Protein AF-A0A9E1HI69-F1 (afdb_monomer)

pLDDT: mean 84.68, std 16.12, range [37.72, 98.31]

Foldseek 3Di:
DWLVVLLVLLVVLAPLEPHSVVQVQLQVQLVVQLVVCVVVVHDSGLSSSLSSQLQSLNSNYPDDLSLVSSLVVCVVVVDDSVSSVSVLAVQPPPLDLCRGDPDRDDCPDPCNVVSNVSSNPPDDDGD

Radius of gyration: 14.22 Å; Cα contacts (8 Å, |Δi|>4): 176; chains: 1; bounding box: 40×30×34 Å

Nearest PDB structures (foldseek):
  2o08-assembly1_B  TM=5.930E-01  e=8.866E-01  Halalkalibacterium halodurans

Sequence (127 aa):
MNSQIALDLLNNSKGLAEDDNWIIHSICVGNTATVIAKALHLDEDKAKTLGYIHDIGKRFGFGASHGLAGYEYILSLGYNEEYANVCLTHSYLNNDINCIAGGIPNPGSPKYEWKKEFIKKSQVYNI

Solvent-accessible surface area (backbone atoms only — not comparable to full-atom values): 6904 Å² total; per-residue (Å²): 134,48,39,66,60,34,49,51,56,48,63,75,37,62,79,46,27,95,64,58,63,64,52,55,50,20,50,53,43,8,56,51,36,23,56,53,23,52,78,70,75,33,48,36,52,58,36,22,21,47,30,35,43,30,62,53,16,44,43,72,31,91,89,60,60,32,29,58,46,17,23,57,47,38,42,72,74,71,46,60,62,80,68,18,47,39,14,61,44,74,46,31,52,93,47,31,80,84,41,46,76,88,62,76,75,63,79,85,42,96,59,35,69,59,51,53,54,49,40,65,66,57,65,84,72,89,92

Structure (mmCIF, N/CA/C/O backbone):
data_AF-A0A9E1HI69-F1
#
_entry.id   AF-A0A9E1HI69-F1
#
loop_
_atom_site.group_PDB
_atom_site.id
_atom_site.type_symbol
_atom_site.label_atom_id
_atom_site.label_alt_id
_atom_site.label_comp_id
_atom_site.label_asym_id
_atom_site.label_entity_id
_atom_site.label_seq_id
_atom_site.pdbx_PDB_ins_code
_atom_site.Cartn_x
_atom_site.Cartn_y
_atom_site.Cartn_z
_atom_site.occupancy
_atom_site.B_iso_or_equiv
_atom_site.auth_seq_id
_atom_site.auth_comp_id
_atom_site.auth_asym_id
_atom_site.auth_atom_id
_atom_site.pdbx_PDB_model_num
ATOM 1 N N . MET A 1 1 ? -3.555 10.658 5.413 1.00 92.00 1 MET A N 1
ATOM 2 C CA . MET A 1 1 ? -4.168 10.375 4.095 1.00 92.00 1 MET A CA 1
ATOM 3 C C . MET A 1 1 ? -5.513 9.720 4.361 1.00 92.00 1 MET A C 1
ATOM 5 O O . MET A 1 1 ? -5.587 9.019 5.357 1.00 92.00 1 MET A O 1
ATOM 9 N N . ASN A 1 2 ? -6.539 9.961 3.542 1.00 96.56 2 ASN A N 1
ATOM 10 C CA . ASN A 1 2 ? -7.839 9.286 3.670 1.00 96.56 2 ASN A CA 1
ATOM 11 C C . ASN A 1 2 ? -8.065 8.299 2.514 1.00 96.56 2 ASN A C 1
ATOM 13 O O . ASN A 1 2 ? -7.287 8.278 1.549 1.00 96.56 2 ASN A O 1
ATOM 17 N N . SER A 1 3 ? -9.138 7.509 2.591 1.00 97.50 3 SER A N 1
ATOM 18 C CA . SER A 1 3 ? -9.359 6.422 1.630 1.00 97.50 3 SER A CA 1
ATOM 19 C C . SER A 1 3 ? -9.671 6.906 0.214 1.00 97.50 3 SER A C 1
ATOM 21 O O . SER A 1 3 ? -9.346 6.210 -0.748 1.00 97.50 3 SER A O 1
ATOM 23 N N . GLN A 1 4 ? -10.226 8.113 0.062 1.00 98.31 4 GLN A N 1
ATOM 24 C CA . GLN A 1 4 ? -10.462 8.713 -1.252 1.00 98.31 4 GLN A CA 1
ATOM 25 C C . GLN A 1 4 ? -9.143 9.069 -1.945 1.00 98.31 4 GLN A C 1
ATOM 27 O O . GLN A 1 4 ? -8.929 8.677 -3.086 1.00 98.31 4 GLN A O 1
ATOM 32 N N . ILE A 1 5 ? -8.222 9.728 -1.235 1.00 98.12 5 ILE A N 1
ATOM 33 C CA . ILE A 1 5 ? -6.888 10.049 -1.763 1.00 98.12 5 ILE A CA 1
ATOM 34 C C . ILE A 1 5 ? -6.139 8.766 -2.144 1.00 98.12 5 ILE A C 1
ATOM 36 O O . ILE A 1 5 ? -5.533 8.693 -3.211 1.00 98.12 5 ILE A O 1
ATOM 40 N N . ALA A 1 6 ? -6.194 7.733 -1.298 1.00 98.00 6 ALA A N 1
ATOM 41 C CA . ALA A 1 6 ? -5.559 6.451 -1.596 1.00 98.00 6 ALA A CA 1
ATOM 42 C C . ALA A 1 6 ? -6.162 5.764 -2.835 1.00 98.00 6 ALA A C 1
ATOM 44 O O . ALA A 1 6 ? -5.426 5.190 -3.639 1.00 98.00 6 ALA A O 1
ATOM 45 N N . LEU A 1 7 ? -7.481 5.857 -3.026 1.00 98.31 7 LEU A N 1
ATOM 46 C CA . LEU A 1 7 ? -8.142 5.356 -4.231 1.00 98.31 7 LEU A CA 1
ATOM 47 C C . LEU A 1 7 ? -7.711 6.134 -5.481 1.00 98.31 7 LEU A C 1
ATOM 49 O O . LEU A 1 7 ? -7.492 5.533 -6.534 1.00 98.31 7 LEU A O 1
ATOM 53 N N . ASP A 1 8 ? -7.548 7.450 -5.371 1.00 98.31 8 ASP A N 1
ATOM 54 C CA . ASP A 1 8 ? -7.067 8.284 -6.473 1.00 98.31 8 ASP A CA 1
ATOM 55 C C . ASP A 1 8 ? -5.621 7.917 -6.846 1.00 98.31 8 ASP A C 1
ATOM 57 O O . ASP A 1 8 ? -5.310 7.786 -8.030 1.00 98.31 8 ASP A O 1
ATOM 61 N N . LEU A 1 9 ? -4.749 7.647 -5.864 1.00 97.69 9 LEU A N 1
ATOM 62 C CA . LEU A 1 9 ? -3.386 7.148 -6.108 1.00 97.69 9 LEU A CA 1
ATOM 63 C C . LEU A 1 9 ? -3.379 5.815 -6.871 1.00 97.69 9 LEU A C 1
ATOM 65 O O . LEU A 1 9 ? -2.591 5.642 -7.806 1.00 97.69 9 LEU A O 1
ATOM 69 N N . LEU A 1 10 ? -4.265 4.885 -6.502 1.00 97.00 10 LEU A N 1
ATOM 70 C CA . LEU A 1 10 ? -4.431 3.616 -7.210 1.00 97.00 10 LEU A CA 1
ATOM 71 C C . LEU A 1 10 ? -4.897 3.833 -8.652 1.00 97.00 10 LEU A C 1
ATOM 73 O O . LEU A 1 10 ? -4.293 3.309 -9.585 1.00 97.00 10 LEU A O 1
ATOM 77 N N . ASN A 1 11 ? -5.936 4.645 -8.854 1.00 96.69 11 ASN A N 1
ATOM 78 C CA . ASN A 1 11 ? -6.470 4.925 -10.186 1.00 96.69 11 ASN A CA 1
ATOM 79 C C . ASN A 1 11 ? -5.452 5.624 -11.094 1.00 96.69 11 ASN A C 1
ATOM 81 O O . ASN A 1 11 ? -5.357 5.280 -12.271 1.00 96.69 11 ASN A O 1
ATOM 85 N N . ASN A 1 12 ? -4.654 6.538 -10.541 1.00 96.94 12 ASN A N 1
ATOM 86 C CA . ASN A 1 12 ? -3.574 7.225 -11.251 1.00 96.94 12 ASN A CA 1
ATOM 87 C C . ASN A 1 12 ? -2.375 6.313 -11.564 1.00 96.94 12 ASN A C 1
ATOM 89 O O . ASN A 1 12 ? -1.442 6.747 -12.237 1.00 96.94 12 ASN A O 1
ATOM 93 N N . SER A 1 13 ? -2.376 5.069 -11.075 1.00 95.75 13 SER A N 1
ATOM 94 C CA . SER A 1 13 ? -1.316 4.089 -11.325 1.00 95.75 13 SER A CA 1
ATOM 95 C C . SER A 1 13 ? -1.644 3.081 -12.433 1.00 95.75 13 SER A C 1
ATOM 97 O O . SER A 1 13 ? -0.796 2.244 -12.744 1.00 95.75 13 SER A O 1
ATOM 99 N N . LYS A 1 14 ? -2.835 3.164 -13.042 1.00 95.56 14 LYS A N 1
ATOM 100 C CA . LYS A 1 14 ? -3.241 2.297 -14.161 1.00 95.56 14 LYS A CA 1
ATOM 101 C C . LYS A 1 14 ? -2.275 2.411 -15.337 1.00 95.56 14 LYS A C 1
ATOM 103 O O . LYS A 1 14 ? -1.926 3.519 -15.747 1.00 95.56 14 LYS A O 1
ATOM 108 N N . GLY A 1 15 ? -1.852 1.271 -15.873 1.00 93.94 15 GLY A N 1
ATOM 109 C CA . GLY A 1 15 ? -0.917 1.188 -16.997 1.00 93.94 15 GLY A CA 1
ATOM 110 C C . GLY A 1 15 ? 0.535 1.556 -16.668 1.00 93.94 15 GLY A C 1
ATOM 111 O O . GLY A 1 15 ? 1.348 1.650 -17.583 1.00 93.94 15 GLY A O 1
ATOM 112 N N . LEU A 1 16 ? 0.882 1.773 -15.391 1.00 93.12 16 LEU A N 1
ATOM 113 C CA . LEU A 1 16 ? 2.275 1.999 -14.970 1.00 93.12 16 LEU A CA 1
ATOM 114 C C . LEU A 1 16 ? 3.032 0.693 -14.663 1.00 93.12 16 LEU A C 1
ATOM 116 O O . LEU A 1 16 ? 4.252 0.709 -14.516 1.00 93.12 16 LEU A O 1
ATOM 120 N N . ALA A 1 17 ? 2.317 -0.428 -14.564 1.00 89.75 17 ALA A N 1
ATOM 121 C CA . ALA A 1 17 ? 2.862 -1.765 -14.347 1.00 89.75 17 ALA A CA 1
ATOM 122 C C . ALA A 1 17 ? 2.526 -2.691 -15.530 1.00 89.75 17 ALA A C 1
ATOM 124 O O . ALA A 1 17 ? 1.807 -2.301 -16.446 1.00 89.75 17 ALA A O 1
ATOM 125 N N . GLU A 1 18 ? 3.052 -3.918 -15.505 1.00 87.56 18 GLU A N 1
ATOM 126 C CA . GLU A 1 18 ? 2.786 -4.932 -16.539 1.00 87.56 18 GLU A CA 1
ATOM 127 C C . GLU A 1 18 ? 1.297 -5.302 -16.625 1.00 87.56 18 GLU A C 1
ATOM 129 O O . GLU A 1 18 ? 0.760 -5.477 -17.718 1.00 87.56 18 GLU A O 1
ATOM 134 N N . ASP A 1 19 ? 0.619 -5.355 -15.477 1.00 91.31 19 ASP A N 1
ATOM 135 C CA . ASP A 1 19 ? -0.826 -5.512 -15.384 1.00 91.31 19 ASP A CA 1
ATOM 136 C C . ASP A 1 19 ? -1.420 -4.645 -14.263 1.00 91.31 19 ASP A C 1
ATOM 138 O O . ASP A 1 19 ? -0.721 -4.220 -13.341 1.00 91.31 19 ASP A O 1
ATOM 142 N N . ASP A 1 20 ? -2.729 -4.399 -14.342 1.00 94.19 20 ASP A N 1
ATOM 143 C CA . ASP A 1 20 ? -3.491 -3.606 -13.369 1.00 94.19 20 ASP A CA 1
ATOM 144 C C . ASP A 1 20 ? -4.242 -4.481 -12.339 1.00 94.19 20 ASP A C 1
ATOM 146 O O . ASP A 1 20 ? -5.007 -3.961 -11.520 1.00 94.19 20 ASP A O 1
ATOM 150 N N . ASN A 1 21 ? -4.051 -5.808 -12.323 1.00 94.50 21 ASN A N 1
ATOM 151 C CA . ASN A 1 21 ? -4.773 -6.696 -11.399 1.00 94.50 21 ASN A CA 1
ATOM 152 C C . ASN A 1 21 ? -4.421 -6.403 -9.938 1.00 94.50 21 ASN A C 1
ATOM 154 O O . ASN A 1 21 ? -5.264 -6.572 -9.054 1.00 94.50 21 ASN A O 1
ATOM 158 N N . TRP A 1 22 ? -3.209 -5.909 -9.669 1.00 93.81 22 TRP A N 1
ATOM 159 C CA . TRP A 1 22 ? -2.816 -5.471 -8.329 1.00 93.81 22 TRP A CA 1
ATOM 160 C C . TRP A 1 22 ? -3.656 -4.291 -7.814 1.00 93.81 22 TRP A C 1
ATOM 162 O O . TRP A 1 22 ? -3.871 -4.191 -6.609 1.00 93.81 22 TRP A O 1
ATOM 172 N N . ILE A 1 23 ? -4.183 -3.435 -8.700 1.00 96.69 23 ILE A N 1
ATOM 173 C CA . ILE A 1 23 ? -5.080 -2.333 -8.320 1.00 96.69 23 ILE A CA 1
ATOM 174 C C . ILE A 1 23 ? -6.409 -2.903 -7.823 1.00 96.69 23 ILE A C 1
ATOM 176 O O . ILE A 1 23 ? -6.896 -2.510 -6.763 1.00 96.69 23 ILE A O 1
ATOM 180 N N . ILE A 1 24 ? -6.980 -3.859 -8.564 1.00 96.88 24 ILE A N 1
ATOM 181 C CA . ILE A 1 24 ? -8.226 -4.540 -8.179 1.00 96.88 24 ILE A CA 1
ATOM 182 C C . ILE A 1 24 ? -8.028 -5.291 -6.859 1.00 96.88 24 ILE A C 1
ATOM 184 O O . ILE A 1 24 ? -8.857 -5.172 -5.957 1.00 96.88 24 ILE A O 1
ATOM 188 N N . HIS A 1 25 ? -6.909 -6.006 -6.719 1.00 95.50 25 HIS A N 1
ATOM 189 C CA . HIS A 1 25 ? -6.506 -6.657 -5.470 1.00 95.50 25 HIS A CA 1
ATOM 190 C C . HIS A 1 25 ? -6.474 -5.669 -4.299 1.00 95.50 25 HIS A C 1
ATOM 192 O O . HIS A 1 25 ? -7.164 -5.888 -3.304 1.00 95.50 25 HIS A O 1
ATOM 198 N N . SER A 1 26 ? -5.769 -4.543 -4.433 1.00 97.06 26 SER A N 1
ATOM 199 C CA . SER A 1 26 ? -5.709 -3.511 -3.392 1.00 97.06 26 SER A CA 1
ATOM 200 C C . SER A 1 26 ? -7.085 -2.952 -3.031 1.00 97.06 26 SER A C 1
ATOM 202 O O . SER A 1 26 ? -7.380 -2.774 -1.849 1.00 97.06 26 SER A O 1
ATOM 204 N N . ILE A 1 27 ? -7.964 -2.730 -4.015 1.00 98.19 27 ILE A N 1
ATOM 205 C CA . ILE A 1 27 ? -9.341 -2.273 -3.765 1.00 98.19 27 ILE A CA 1
ATOM 206 C C . ILE A 1 27 ? -10.125 -3.317 -2.956 1.00 98.19 27 ILE A C 1
ATOM 208 O O . ILE A 1 27 ? -10.791 -2.971 -1.976 1.00 98.19 27 ILE A O 1
ATOM 212 N N . CYS A 1 28 ? -10.033 -4.597 -3.324 1.00 98.06 28 CYS A N 1
ATOM 213 C CA . CYS A 1 28 ? -10.675 -5.691 -2.595 1.00 98.06 28 CYS A CA 1
ATOM 214 C 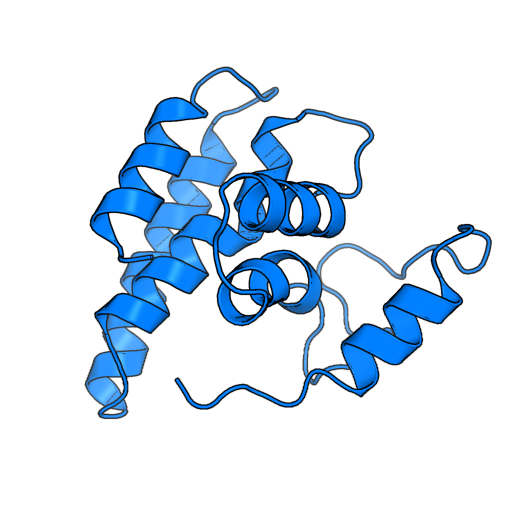C . CYS A 1 28 ? -10.159 -5.803 -1.153 1.00 98.06 28 CYS A C 1
ATOM 216 O O . CYS A 1 28 ? -10.964 -5.936 -0.226 1.00 98.06 28 CYS A O 1
ATOM 218 N N . VAL A 1 29 ? -8.841 -5.697 -0.951 1.00 96.94 29 VAL A N 1
ATOM 219 C CA . VAL A 1 29 ? -8.211 -5.717 0.378 1.00 96.94 29 VAL A CA 1
ATOM 220 C C . VAL A 1 29 ? -8.701 -4.546 1.225 1.00 96.94 29 VAL A C 1
ATOM 222 O O . VAL A 1 29 ? -9.170 -4.771 2.338 1.00 96.94 29 VAL A O 1
ATOM 225 N N . GLY A 1 30 ? -8.673 -3.316 0.699 1.00 97.44 30 GLY A N 1
ATOM 226 C CA . GLY A 1 30 ? -9.149 -2.136 1.426 1.00 97.44 30 GLY A CA 1
ATOM 227 C C . GLY A 1 30 ? -10.619 -2.242 1.827 1.00 97.44 30 GLY A C 1
ATOM 228 O O . GLY A 1 30 ? -10.950 -2.024 2.989 1.00 97.44 30 GLY A O 1
ATOM 229 N N . ASN A 1 31 ? -11.496 -2.661 0.909 1.00 98.31 31 ASN A N 1
ATOM 230 C CA . ASN A 1 31 ? -12.916 -2.861 1.217 1.00 98.31 31 ASN A CA 1
ATOM 231 C C . ASN A 1 31 ? -13.139 -3.945 2.283 1.00 98.31 31 ASN A C 1
ATOM 233 O O . ASN A 1 31 ? -13.974 -3.775 3.169 1.00 98.31 31 ASN A O 1
ATOM 237 N N . THR A 1 32 ? -12.384 -5.044 2.223 1.00 97.94 32 THR A N 1
ATOM 238 C CA . THR A 1 32 ? -12.471 -6.126 3.217 1.00 97.94 32 THR A CA 1
ATOM 239 C C . THR A 1 32 ? -11.972 -5.660 4.586 1.00 97.94 32 THR A C 1
ATOM 241 O O . THR A 1 32 ? -12.627 -5.909 5.598 1.00 97.94 32 THR A O 1
ATOM 244 N N . ALA A 1 33 ? -10.856 -4.926 4.623 1.00 96.38 33 ALA A N 1
ATOM 245 C CA . ALA A 1 33 ? -10.305 -4.350 5.847 1.00 96.38 33 ALA A CA 1
ATOM 246 C C . ALA A 1 33 ? -11.299 -3.392 6.520 1.00 96.38 33 ALA A C 1
ATOM 248 O O . ALA A 1 33 ? -11.445 -3.443 7.738 1.00 96.38 33 ALA A O 1
ATOM 249 N N . THR A 1 34 ? -12.047 -2.594 5.748 1.00 97.94 34 THR A N 1
ATOM 250 C CA . THR A 1 34 ? -13.131 -1.747 6.276 1.00 97.94 34 THR A CA 1
ATOM 251 C C . THR A 1 34 ? -14.206 -2.562 6.992 1.00 97.94 34 THR A C 1
ATOM 253 O O . THR A 1 34 ? -14.618 -2.199 8.089 1.00 97.94 34 THR A O 1
ATOM 256 N N . VAL A 1 35 ? -14.651 -3.680 6.405 1.00 98.25 35 VAL A N 1
ATOM 257 C CA . VAL A 1 35 ? -15.677 -4.543 7.019 1.00 98.25 35 VAL A CA 1
ATOM 258 C C . VAL A 1 35 ? -15.188 -5.116 8.352 1.00 98.25 35 VAL A C 1
ATOM 260 O O . VAL A 1 35 ? -15.938 -5.120 9.328 1.00 98.25 35 VAL A O 1
ATOM 263 N N . ILE A 1 36 ? -13.929 -5.558 8.411 1.00 96.62 36 ILE A N 1
ATOM 264 C CA . ILE A 1 36 ? -13.315 -6.084 9.638 1.00 96.62 36 ILE A CA 1
ATOM 265 C C . ILE A 1 36 ? -13.160 -4.974 10.685 1.00 96.62 36 ILE A C 1
ATOM 267 O O . ILE A 1 36 ? -13.570 -5.161 11.828 1.00 96.62 36 ILE A O 1
ATOM 271 N N . ALA A 1 37 ? -12.626 -3.812 10.298 1.00 96.31 37 ALA A N 1
ATOM 272 C CA . ALA A 1 37 ? -12.456 -2.663 11.187 1.00 96.31 37 ALA A CA 1
ATOM 273 C C . ALA A 1 37 ? -13.791 -2.236 11.807 1.00 96.31 37 ALA A C 1
ATOM 275 O O . ALA A 1 37 ? -13.884 -2.072 13.021 1.00 96.31 37 ALA A O 1
ATOM 276 N N . LYS A 1 38 ? -14.853 -2.183 10.996 1.00 97.12 38 LYS A N 1
ATOM 277 C CA . LYS A 1 38 ? -16.210 -1.897 11.462 1.00 97.12 38 LYS A CA 1
ATOM 278 C C . LYS A 1 38 ? -16.702 -2.907 12.498 1.00 97.12 38 LYS A C 1
ATOM 280 O O . LYS A 1 38 ? -17.259 -2.513 13.519 1.00 97.12 38 LYS A O 1
ATOM 285 N N . ALA A 1 39 ? -16.501 -4.202 12.246 1.00 97.75 39 ALA A N 1
ATOM 286 C CA . ALA A 1 39 ? -16.910 -5.266 13.166 1.00 97.75 39 ALA A CA 1
ATOM 287 C C . ALA A 1 39 ? -16.146 -5.229 14.501 1.00 97.75 39 ALA A C 1
ATOM 289 O O . ALA A 1 39 ? -16.662 -5.696 15.513 1.00 97.75 39 ALA A O 1
ATOM 290 N N . LEU A 1 40 ? -14.934 -4.672 14.499 1.00 97.25 40 LEU A N 1
ATOM 291 C CA . LEU A 1 40 ? -14.067 -4.538 15.668 1.00 97.25 40 LEU A CA 1
ATOM 292 C C . LEU A 1 40 ? -14.115 -3.142 16.315 1.00 97.25 40 LEU A C 1
ATOM 294 O O . LEU A 1 40 ? -13.389 -2.908 17.277 1.00 97.25 40 LEU A O 1
ATOM 298 N N . HIS A 1 41 ? -14.966 -2.232 15.825 1.00 96.31 41 HIS A N 1
ATOM 299 C CA . HIS A 1 41 ? -15.060 -0.838 16.283 1.00 96.31 41 HIS A CA 1
ATOM 300 C C . HIS A 1 41 ? -13.742 -0.042 16.168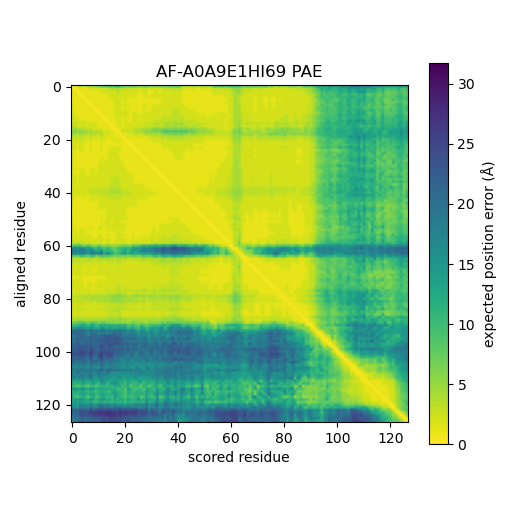 1.00 96.31 41 HIS A C 1
ATOM 302 O O . HIS A 1 41 ? -13.420 0.763 17.042 1.00 96.31 41 HIS A O 1
ATOM 308 N N . LEU A 1 42 ? -12.994 -0.272 15.087 1.00 95.94 42 LEU A N 1
ATOM 309 C CA . LEU A 1 42 ? -11.741 0.414 14.745 1.00 95.94 42 LEU A CA 1
ATOM 310 C C . LEU A 1 42 ? -11.965 1.516 13.692 1.00 95.94 42 LEU A C 1
ATOM 312 O O . LEU A 1 42 ? -13.077 1.678 13.181 1.00 95.94 42 LEU A O 1
ATOM 316 N N . ASP A 1 43 ? -10.914 2.259 13.329 1.00 97.25 43 ASP A N 1
ATOM 317 C CA . ASP A 1 43 ? -10.996 3.298 12.292 1.00 97.25 43 ASP A CA 1
ATOM 318 C C . ASP A 1 43 ? -11.175 2.694 10.881 1.00 97.25 43 ASP A C 1
ATOM 320 O O . ASP A 1 43 ? -10.240 2.195 10.243 1.00 97.25 43 ASP A O 1
ATOM 324 N N . GLU A 1 44 ? -12.413 2.761 10.383 1.00 97.88 44 GLU A N 1
ATOM 325 C CA . GLU A 1 44 ? -12.827 2.252 9.072 1.00 97.88 44 GLU A CA 1
ATOM 326 C C . GLU A 1 44 ? -12.076 2.903 7.893 1.00 97.88 44 GLU A C 1
ATOM 328 O O . GLU A 1 44 ? -11.692 2.199 6.951 1.00 97.88 44 GLU A O 1
ATOM 333 N N . ASP A 1 45 ? -11.865 4.226 7.920 1.00 98.19 45 ASP A N 1
ATOM 334 C CA . ASP A 1 45 ? -11.234 4.963 6.813 1.00 98.19 45 ASP A CA 1
ATOM 335 C C . ASP A 1 45 ? -9.727 4.715 6.783 1.00 98.19 45 ASP A C 1
ATOM 337 O O . ASP A 1 45 ? -9.148 4.483 5.714 1.00 98.19 45 ASP A O 1
ATOM 341 N N . LYS A 1 46 ? -9.096 4.669 7.959 1.00 96.56 46 LYS A N 1
ATOM 342 C CA . LYS A 1 46 ? -7.683 4.313 8.092 1.00 96.56 46 LYS A CA 1
ATOM 343 C C . LYS A 1 46 ? -7.430 2.883 7.625 1.00 96.56 46 LYS A C 1
ATOM 345 O O . LYS A 1 46 ? -6.546 2.679 6.793 1.00 96.56 46 LYS A O 1
ATOM 350 N N . ALA A 1 47 ? -8.233 1.910 8.064 1.00 96.62 47 ALA A N 1
ATOM 351 C CA . ALA A 1 47 ? -8.116 0.519 7.614 1.00 96.62 47 ALA A CA 1
ATOM 352 C C . ALA A 1 47 ? -8.239 0.400 6.086 1.00 96.62 47 ALA A C 1
ATOM 354 O O . ALA A 1 47 ? -7.431 -0.270 5.435 1.00 96.62 47 ALA A O 1
ATOM 355 N N . LYS A 1 48 ? -9.208 1.114 5.499 1.00 98.12 48 LYS A N 1
ATOM 356 C CA . LYS A 1 48 ? -9.406 1.160 4.046 1.00 98.12 48 LYS A CA 1
ATOM 357 C C . LYS A 1 48 ? -8.203 1.748 3.318 1.00 98.12 48 LYS A C 1
ATOM 359 O O . LYS A 1 48 ? -7.723 1.172 2.345 1.00 98.12 48 LYS A O 1
ATOM 364 N N . THR A 1 49 ? -7.712 2.882 3.816 1.00 98.12 49 THR A N 1
ATOM 365 C CA . THR A 1 49 ? -6.552 3.602 3.280 1.00 98.12 49 THR A CA 1
ATOM 366 C C . THR A 1 49 ? -5.319 2.708 3.251 1.00 98.12 49 THR A C 1
ATOM 368 O O . THR A 1 49 ? -4.670 2.594 2.213 1.00 98.12 49 THR A O 1
ATOM 371 N N . LEU A 1 50 ? -5.018 2.041 4.369 1.00 96.69 50 LEU A N 1
ATOM 372 C CA . LEU A 1 50 ? -3.872 1.140 4.483 1.00 96.69 50 LEU A CA 1
ATOM 373 C C . LEU A 1 50 ? -3.999 -0.059 3.533 1.00 96.69 50 LEU A C 1
ATOM 375 O O . LEU A 1 50 ? -3.032 -0.410 2.857 1.00 96.69 50 LEU A O 1
ATOM 379 N N . GLY A 1 51 ? -5.197 -0.640 3.414 1.00 96.69 51 GLY A N 1
ATOM 380 C CA . GLY A 1 51 ? -5.455 -1.730 2.472 1.00 96.69 51 GLY A CA 1
ATOM 381 C C . GLY A 1 51 ? -5.290 -1.318 1.006 1.00 96.69 51 GLY A C 1
ATOM 382 O O . GLY A 1 51 ? -4.736 -2.081 0.219 1.00 96.69 51 GLY A O 1
ATOM 383 N N . TYR A 1 52 ? -5.687 -0.099 0.634 1.00 98.12 52 TYR A N 1
ATOM 384 C CA . TYR A 1 52 ? -5.491 0.413 -0.725 1.00 98.12 52 TYR A CA 1
ATOM 385 C C . TYR A 1 52 ? -4.015 0.602 -1.085 1.00 98.12 52 TYR A C 1
ATOM 387 O O . TYR A 1 52 ? -3.603 0.253 -2.188 1.00 98.12 52 TYR A O 1
ATOM 395 N N . ILE A 1 53 ? -3.199 1.130 -0.176 1.00 97.19 53 ILE A N 1
ATOM 396 C CA . ILE A 1 53 ? -1.819 1.506 -0.513 1.00 97.19 53 ILE A CA 1
ATOM 397 C C . ILE A 1 53 ? -0.790 0.394 -0.293 1.00 97.19 53 ILE A C 1
ATOM 399 O O . ILE A 1 53 ? 0.348 0.573 -0.713 1.00 97.19 53 ILE A O 1
ATOM 403 N N . HIS A 1 54 ? -1.142 -0.732 0.341 1.00 95.19 54 HIS A N 1
ATOM 404 C CA . HIS A 1 54 ? -0.159 -1.750 0.750 1.00 95.19 54 HIS A CA 1
ATOM 405 C C . HIS A 1 54 ? 0.758 -2.220 -0.392 1.00 95.19 54 HIS A C 1
ATOM 407 O O . HIS A 1 54 ? 1.957 -2.394 -0.197 1.00 95.19 54 HIS A O 1
ATOM 413 N N . ASP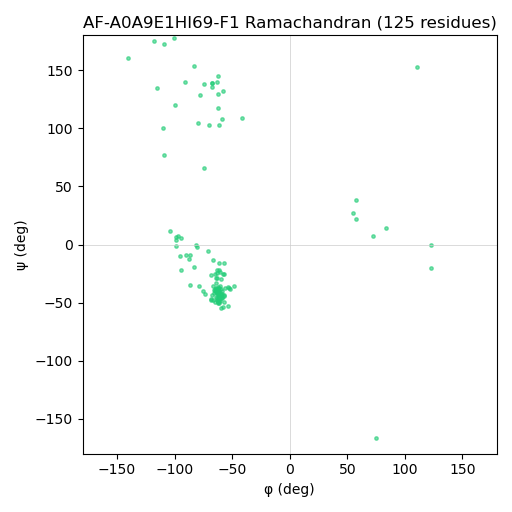 A 1 55 ? 0.206 -2.345 -1.597 1.00 95.19 55 ASP A N 1
ATOM 414 C CA . ASP A 1 55 ? 0.907 -2.812 -2.791 1.00 95.19 55 ASP A CA 1
ATOM 415 C C . ASP A 1 55 ? 1.268 -1.677 -3.772 1.00 95.19 55 ASP A C 1
ATOM 417 O O . ASP A 1 55 ? 1.694 -1.946 -4.895 1.00 95.19 55 ASP A O 1
ATOM 421 N N . ILE A 1 56 ? 1.142 -0.400 -3.375 1.00 96.19 56 ILE A N 1
ATOM 422 C CA . ILE A 1 56 ? 1.280 0.761 -4.281 1.00 96.19 56 ILE A CA 1
ATOM 423 C C . ILE A 1 56 ? 2.629 0.815 -5.005 1.00 96.19 56 ILE A C 1
ATOM 425 O O . ILE A 1 56 ? 2.722 1.361 -6.101 1.00 96.19 56 ILE A O 1
ATOM 429 N N . GLY A 1 57 ? 3.678 0.215 -4.436 1.00 94.69 57 GLY A N 1
ATOM 430 C CA . GLY A 1 57 ? 4.989 0.134 -5.075 1.00 94.69 57 GLY A CA 1
ATOM 431 C C . GLY A 1 57 ? 5.033 -0.723 -6.344 1.00 94.69 57 GLY A C 1
ATOM 432 O O . GLY A 1 57 ? 5.991 -0.606 -7.103 1.00 94.69 57 GLY A O 1
ATOM 433 N N . LYS A 1 58 ? 4.003 -1.532 -6.634 1.00 93.56 58 LYS A N 1
ATOM 434 C CA . LYS A 1 58 ? 3.888 -2.269 -7.907 1.00 93.56 58 LYS A CA 1
ATOM 435 C C . LYS A 1 58 ? 3.780 -1.344 -9.122 1.00 93.56 58 LYS A C 1
ATOM 437 O O . LYS A 1 58 ? 4.188 -1.735 -10.211 1.00 93.56 58 LYS A O 1
ATOM 442 N N . ARG A 1 59 ? 3.359 -0.087 -8.925 1.00 94.19 59 ARG A N 1
ATOM 443 C CA . ARG A 1 59 ? 3.326 0.954 -9.970 1.00 94.19 59 ARG A CA 1
ATOM 444 C C . ARG A 1 59 ? 4.677 1.240 -10.637 1.00 94.19 59 ARG A C 1
ATOM 446 O O . ARG A 1 59 ? 4.705 1.927 -11.646 1.00 94.19 59 ARG A O 1
ATOM 453 N N . PHE A 1 60 ? 5.790 0.806 -10.043 1.00 92.19 60 PHE A N 1
ATOM 454 C CA . PHE A 1 60 ? 7.138 1.042 -10.567 1.00 92.19 60 PHE A CA 1
ATOM 455 C C . PHE A 1 60 ? 7.672 -0.113 -11.434 1.00 92.19 60 PHE A C 1
ATOM 457 O O . PHE A 1 60 ? 8.823 -0.064 -11.863 1.00 92.19 60 PHE A O 1
ATOM 464 N N . GLY A 1 61 ? 6.853 -1.134 -11.712 1.00 79.12 61 GLY A N 1
ATOM 465 C CA . GLY A 1 61 ? 7.214 -2.246 -12.593 1.00 79.12 61 GLY A CA 1
ATOM 466 C C . GLY A 1 61 ? 8.184 -3.265 -11.976 1.00 79.12 61 GLY A C 1
ATOM 467 O O . GLY A 1 61 ? 8.403 -3.311 -10.763 1.00 79.12 61 GLY A O 1
ATOM 468 N N . PHE A 1 62 ? 8.740 -4.129 -12.831 1.00 61.25 62 PHE A N 1
ATOM 469 C CA . PHE A 1 62 ? 9.568 -5.272 -12.431 1.00 61.25 62 PHE A CA 1
ATOM 470 C C . PHE A 1 62 ? 11.000 -4.839 -12.056 1.00 61.25 62 PHE A C 1
ATOM 472 O O . PHE A 1 62 ? 11.673 -4.162 -12.830 1.00 61.25 62 PHE A O 1
ATOM 479 N N . GLY A 1 63 ? 11.487 -5.259 -10.881 1.00 58.81 63 GLY A N 1
ATOM 480 C CA . GLY A 1 63 ? 12.880 -5.057 -10.435 1.00 58.81 63 GLY A CA 1
ATOM 481 C C . GLY A 1 63 ? 13.042 -4.304 -9.110 1.00 58.81 63 GLY A C 1
ATOM 482 O O . GLY A 1 63 ? 14.063 -4.459 -8.440 1.00 58.81 63 GLY A O 1
ATOM 483 N N . ALA A 1 64 ? 12.028 -3.551 -8.677 1.00 61.75 64 ALA A N 1
ATOM 484 C CA . ALA A 1 64 ? 12.001 -2.942 -7.351 1.00 61.75 64 ALA A CA 1
ATOM 485 C C . ALA A 1 64 ? 11.315 -3.872 -6.335 1.00 61.75 64 ALA A C 1
ATOM 487 O O . ALA A 1 64 ? 10.290 -4.483 -6.626 1.00 61.75 64 ALA A O 1
ATOM 488 N N . SER A 1 65 ? 11.843 -3.953 -5.108 1.00 82.56 65 SER A N 1
ATOM 489 C CA . SER A 1 65 ? 11.094 -4.526 -3.979 1.00 82.56 65 SER A CA 1
ATOM 490 C C . SER A 1 65 ? 9.852 -3.657 -3.775 1.00 82.56 65 SER A C 1
ATOM 492 O O . SER A 1 65 ? 9.984 -2.578 -3.197 1.00 82.56 65 SER A O 1
ATOM 494 N N . HIS A 1 66 ? 8.670 -4.106 -4.217 1.00 88.38 66 HIS A N 1
ATOM 495 C CA . HIS A 1 66 ? 7.448 -3.287 -4.226 1.00 88.38 66 HIS A CA 1
ATOM 496 C C . HIS A 1 66 ? 7.145 -2.695 -2.850 1.00 88.38 66 HIS A C 1
ATOM 498 O O . HIS A 1 66 ? 6.791 -1.527 -2.756 1.00 88.38 66 HIS A O 1
ATOM 504 N N . GLY A 1 67 ? 7.405 -3.439 -1.772 1.00 88.94 67 GLY A N 1
ATOM 505 C CA . GLY A 1 67 ? 7.232 -2.900 -0.426 1.00 88.94 67 GLY A CA 1
ATOM 506 C C . GLY A 1 67 ? 8.134 -1.701 -0.099 1.00 88.94 67 GLY A C 1
ATOM 507 O O . GLY A 1 67 ? 7.671 -0.725 0.484 1.00 88.94 67 GLY A O 1
ATOM 508 N N . LEU A 1 68 ? 9.406 -1.722 -0.520 1.00 88.12 68 LEU A N 1
ATOM 509 C CA . LEU A 1 68 ? 10.333 -0.601 -0.308 1.00 88.12 68 LEU A CA 1
ATOM 510 C C . LEU A 1 68 ? 10.009 0.576 -1.231 1.00 88.12 68 LEU A C 1
ATOM 512 O O . LEU A 1 68 ? 10.002 1.715 -0.780 1.00 88.12 68 LEU A O 1
ATOM 516 N N . ALA A 1 69 ? 9.700 0.298 -2.499 1.00 92.62 69 ALA A N 1
ATOM 517 C CA . ALA A 1 69 ? 9.315 1.333 -3.451 1.00 92.62 69 ALA A CA 1
ATOM 518 C C . ALA A 1 69 ? 8.009 2.028 -3.033 1.00 92.62 69 ALA A C 1
ATOM 520 O O . ALA A 1 69 ? 7.896 3.245 -3.138 1.00 92.62 69 ALA A O 1
ATOM 521 N N . GLY A 1 70 ? 7.038 1.272 -2.511 1.00 94.38 70 GLY A N 1
ATOM 522 C CA . GLY A 1 70 ? 5.798 1.815 -1.959 1.00 94.38 70 GLY A CA 1
ATOM 523 C C . GLY A 1 70 ? 6.052 2.683 -0.729 1.00 94.38 70 GLY A C 1
ATOM 524 O O . GLY A 1 70 ? 5.555 3.803 -0.661 1.00 94.38 70 GLY A O 1
ATOM 525 N N . TYR A 1 71 ? 6.896 2.215 0.192 1.00 93.19 71 TYR A N 1
ATOM 526 C CA . TYR A 1 71 ? 7.294 2.977 1.376 1.00 93.19 71 TYR A CA 1
ATOM 527 C C . TYR A 1 71 ? 7.948 4.320 1.019 1.00 93.19 71 TYR A C 1
ATOM 529 O O . TYR A 1 71 ? 7.490 5.374 1.460 1.00 93.19 71 TYR A O 1
ATOM 537 N N . GLU A 1 72 ? 8.981 4.295 0.170 1.00 94.12 72 GLU A N 1
ATOM 538 C CA . GLU A 1 72 ? 9.690 5.503 -0.272 1.00 94.12 72 GLU A CA 1
ATOM 539 C C . GLU A 1 72 ? 8.747 6.444 -1.043 1.00 94.12 72 GLU A C 1
ATOM 541 O O . GLU A 1 72 ? 8.798 7.662 -0.861 1.00 94.12 72 GLU A O 1
ATOM 546 N N . TYR A 1 73 ? 7.826 5.892 -1.839 1.00 96.00 73 TYR A N 1
ATOM 547 C CA . TYR A 1 73 ? 6.832 6.674 -2.568 1.00 96.00 73 TYR A CA 1
ATOM 548 C C . TYR A 1 73 ? 5.857 7.407 -1.643 1.00 96.00 73 TYR A C 1
ATOM 550 O O . TYR A 1 73 ? 5.686 8.615 -1.796 1.00 96.00 73 TYR A O 1
ATOM 558 N N . ILE A 1 74 ? 5.255 6.726 -0.664 1.00 96.94 74 ILE A N 1
ATOM 559 C CA . I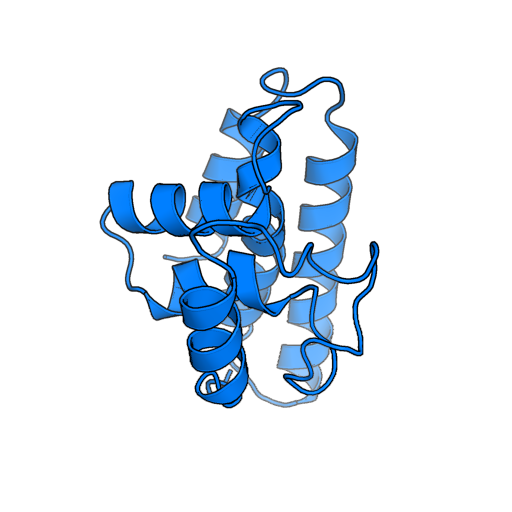LE A 1 74 ? 4.305 7.355 0.267 1.00 96.94 74 ILE A CA 1
ATOM 560 C C . ILE A 1 74 ? 4.978 8.478 1.070 1.00 96.94 74 ILE A C 1
ATOM 562 O O . ILE A 1 74 ? 4.392 9.554 1.213 1.00 96.94 74 ILE A O 1
ATOM 566 N N . LEU A 1 75 ? 6.226 8.280 1.511 1.00 96.25 75 LEU A N 1
ATOM 567 C CA . LEU A 1 75 ? 7.007 9.338 2.160 1.00 96.25 75 LEU A CA 1
ATOM 568 C C . LEU A 1 75 ? 7.301 10.512 1.216 1.00 96.25 75 LEU A C 1
ATOM 570 O O . LEU A 1 75 ? 7.194 11.667 1.625 1.00 96.25 75 LEU A O 1
ATOM 574 N N . SER A 1 76 ? 7.624 10.241 -0.054 1.00 96.75 76 SER A N 1
ATOM 575 C CA . SER A 1 76 ? 7.902 11.289 -1.052 1.00 96.75 76 SER A CA 1
ATOM 576 C C . SER A 1 76 ? 6.699 12.198 -1.338 1.00 96.75 76 SER A C 1
ATOM 578 O O . SER A 1 76 ? 6.879 13.352 -1.718 1.00 96.75 76 SER A O 1
ATOM 580 N N . LEU A 1 77 ? 5.476 11.705 -1.105 1.00 96.50 77 LEU A N 1
ATOM 581 C CA . LEU A 1 77 ? 4.235 12.480 -1.201 1.00 96.50 77 LEU A CA 1
ATOM 582 C C . LEU A 1 77 ? 3.959 13.337 0.051 1.00 96.50 77 LEU A C 1
ATOM 584 O O . LEU A 1 77 ? 2.960 14.053 0.094 1.00 96.50 77 LEU A O 1
ATOM 588 N N . GLY A 1 78 ? 4.819 13.267 1.073 1.00 96.62 78 GLY A N 1
ATOM 589 C CA . GLY A 1 78 ? 4.687 14.016 2.325 1.00 96.62 78 GLY A CA 1
ATOM 590 C C . GLY A 1 78 ? 3.760 13.369 3.356 1.00 96.62 78 GLY A C 1
ATOM 591 O O . GLY A 1 78 ? 3.364 14.030 4.317 1.00 96.62 78 GLY A O 1
ATOM 592 N N . TYR A 1 79 ? 3.388 12.096 3.181 1.00 95.31 79 TYR A N 1
ATOM 593 C CA . TYR A 1 79 ? 2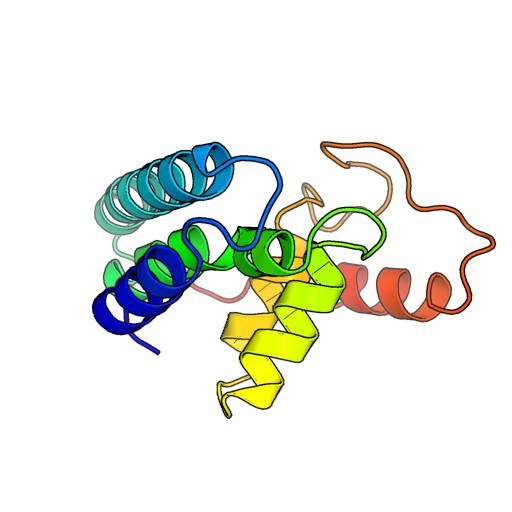.574 11.382 4.165 1.00 95.31 79 TYR A CA 1
ATOM 594 C C . TYR A 1 79 ? 3.419 10.806 5.302 1.00 95.31 79 TYR A C 1
ATOM 596 O O . TYR A 1 79 ? 4.604 10.521 5.149 1.00 95.31 79 TYR A O 1
ATOM 604 N N . ASN A 1 80 ? 2.778 10.640 6.460 1.00 91.00 80 ASN A N 1
ATOM 605 C CA . ASN A 1 80 ? 3.418 10.109 7.658 1.00 91.00 80 ASN A CA 1
ATOM 606 C C . ASN A 1 80 ? 3.909 8.667 7.431 1.00 91.00 80 ASN A C 1
ATOM 608 O O . ASN A 1 80 ? 3.243 7.875 6.758 1.00 91.00 80 ASN A O 1
ATOM 612 N N . GLU A 1 81 ? 5.045 8.339 8.046 1.00 88.75 81 GLU A N 1
ATOM 613 C CA . GLU A 1 81 ? 5.650 7.006 8.089 1.00 88.75 81 GLU A CA 1
ATOM 614 C C . GLU A 1 81 ? 4.640 5.915 8.474 1.00 88.75 81 GLU A C 1
ATOM 616 O O . GLU A 1 81 ? 4.640 4.855 7.862 1.00 88.75 81 GLU A O 1
ATOM 621 N N . GLU A 1 82 ? 3.683 6.198 9.361 1.00 87.19 82 GLU A N 1
ATOM 622 C CA . GLU A 1 82 ? 2.602 5.265 9.717 1.00 87.19 82 GLU A CA 1
ATOM 623 C C . GLU A 1 82 ? 1.844 4.698 8.497 1.00 87.19 82 GLU A C 1
ATOM 625 O O . GLU A 1 82 ? 1.517 3.512 8.468 1.00 87.19 82 GLU A O 1
ATOM 630 N N . TYR A 1 83 ? 1.607 5.512 7.461 1.00 91.19 83 TYR A N 1
ATOM 631 C CA . TYR A 1 83 ? 0.984 5.047 6.215 1.00 91.19 83 TYR A CA 1
ATOM 632 C C . TYR A 1 83 ? 1.985 4.328 5.313 1.00 91.19 83 TYR A C 1
ATOM 634 O O . TYR A 1 83 ? 1.624 3.371 4.637 1.00 91.19 83 TYR A O 1
ATOM 642 N N . ALA A 1 84 ? 3.241 4.774 5.281 1.00 92.31 84 ALA A N 1
ATOM 643 C CA . ALA A 1 84 ? 4.275 4.150 4.461 1.00 92.31 84 ALA A CA 1
ATOM 644 C C . ALA A 1 84 ? 4.600 2.727 4.952 1.00 92.31 84 ALA A C 1
ATOM 646 O O . ALA A 1 84 ? 4.831 1.827 4.142 1.00 92.31 84 ALA A O 1
ATOM 647 N N . ASN A 1 85 ? 4.559 2.506 6.270 1.00 89.50 85 ASN A N 1
ATOM 648 C CA . ASN A 1 85 ? 4.947 1.261 6.934 1.00 89.50 85 ASN A CA 1
ATOM 649 C C . ASN A 1 85 ? 4.188 0.041 6.420 1.00 89.50 85 ASN A C 1
ATOM 651 O O .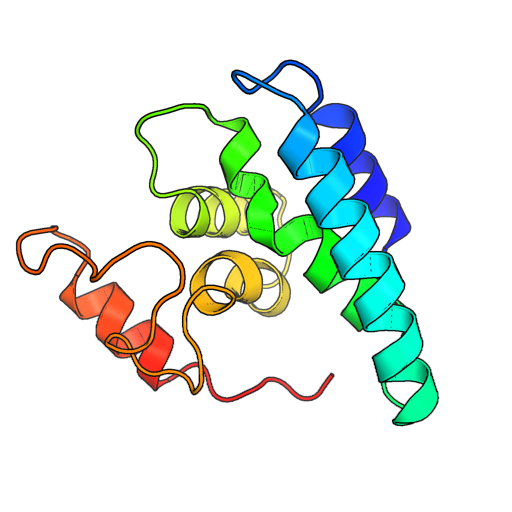 ASN A 1 85 ? 4.799 -1.014 6.246 1.00 89.50 85 ASN A O 1
ATOM 655 N N . VAL A 1 86 ? 2.894 0.180 6.109 1.00 91.25 86 VAL A N 1
ATOM 656 C CA . VAL A 1 86 ? 2.085 -0.942 5.604 1.00 91.25 86 VAL A CA 1
ATOM 657 C C . VAL A 1 86 ? 2.651 -1.517 4.305 1.00 91.25 86 VAL A C 1
ATOM 659 O O . VAL A 1 86 ? 2.565 -2.722 4.086 1.00 91.25 86 VAL A O 1
ATOM 662 N N . CYS A 1 87 ? 3.321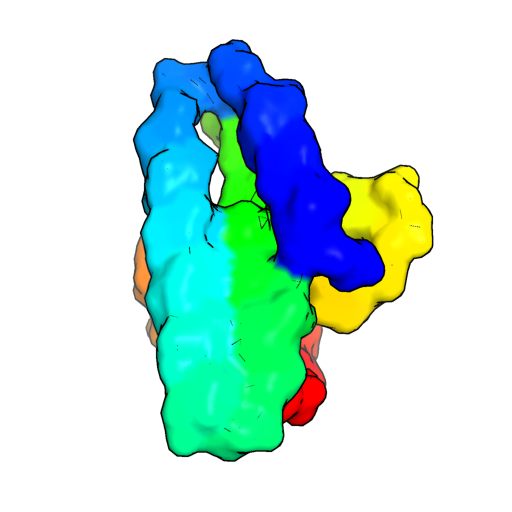 -0.706 3.478 1.00 91.19 87 CYS A N 1
ATOM 663 C CA . CYS A 1 87 ? 3.976 -1.180 2.258 1.00 91.19 87 CYS A CA 1
ATOM 664 C C . CYS A 1 87 ? 5.113 -2.164 2.568 1.00 91.19 87 CYS A C 1
ATOM 666 O O . CYS A 1 87 ? 5.340 -3.109 1.819 1.00 91.19 87 CYS A O 1
ATOM 668 N N . LEU A 1 88 ? 5.814 -1.984 3.688 1.00 85.75 88 LEU A N 1
ATOM 669 C CA . LEU A 1 88 ? 6.890 -2.881 4.101 1.00 85.75 88 LEU A CA 1
ATOM 670 C C . LEU A 1 88 ? 6.388 -4.067 4.908 1.00 85.75 88 LEU A C 1
ATOM 672 O O . LEU A 1 88 ? 6.968 -5.136 4.786 1.00 85.75 88 LEU A O 1
ATOM 676 N N . THR A 1 89 ? 5.359 -3.904 5.734 1.00 82.50 89 THR A N 1
ATOM 677 C CA . THR A 1 89 ? 5.004 -4.910 6.745 1.00 82.50 89 THR A CA 1
ATOM 678 C C . THR A 1 89 ? 3.929 -5.894 6.293 1.00 82.50 89 THR A C 1
ATOM 680 O O . THR A 1 89 ? 3.900 -7.006 6.807 1.00 82.50 89 THR A O 1
ATOM 683 N N . HIS A 1 90 ? 3.098 -5.563 5.295 1.00 80.31 90 HIS A N 1
ATOM 684 C CA . HIS A 1 90 ? 1.943 -6.393 4.905 1.00 80.31 90 HIS A CA 1
ATOM 685 C C . HIS A 1 90 ? 2.298 -7.812 4.426 1.00 80.31 90 HIS A C 1
ATOM 687 O O . HIS A 1 90 ? 1.447 -8.695 4.438 1.00 80.31 90 HIS A O 1
ATOM 693 N N . SER A 1 91 ? 3.538 -8.033 3.978 1.00 68.25 91 SER A N 1
ATOM 694 C CA . SER A 1 91 ? 4.011 -9.346 3.526 1.00 68.25 91 SER A CA 1
ATOM 695 C C . SER A 1 91 ? 4.553 -10.220 4.668 1.00 68.25 91 SER A C 1
ATOM 697 O O . SER A 1 91 ? 4.829 -11.393 4.430 1.00 68.25 91 SER A O 1
ATOM 699 N N . TYR A 1 92 ? 4.714 -9.679 5.882 1.00 64.25 92 TYR A N 1
ATOM 700 C CA . TYR A 1 92 ? 5.349 -10.343 7.026 1.00 64.25 92 TYR A CA 1
ATOM 701 C C . TYR A 1 92 ? 4.306 -10.670 8.093 1.00 64.25 92 TYR A C 1
ATOM 703 O O . TYR A 1 92 ? 3.909 -9.819 8.892 1.00 64.25 92 TYR A O 1
ATOM 711 N N . LEU A 1 93 ? 3.861 -11.924 8.120 1.00 57.25 93 LEU A N 1
ATOM 712 C CA . LEU A 1 93 ? 2.941 -12.396 9.148 1.00 57.25 93 LEU A CA 1
ATOM 713 C C . LEU A 1 93 ? 3.658 -12.406 10.507 1.00 57.25 93 LEU A C 1
ATOM 715 O O . LEU A 1 93 ? 4.822 -12.789 10.606 1.00 57.25 93 LEU A O 1
ATOM 719 N N . ASN A 1 94 ? 2.958 -11.981 11.562 1.00 53.62 94 ASN A N 1
ATOM 720 C CA . ASN A 1 94 ? 3.466 -11.930 12.941 1.00 53.62 94 ASN A CA 1
ATOM 721 C C . ASN A 1 94 ? 4.744 -11.091 13.148 1.00 53.62 94 ASN A C 1
ATOM 723 O O . ASN A 1 94 ? 5.456 -11.314 14.127 1.00 53.62 94 ASN A O 1
ATOM 727 N N . ASN A 1 95 ? 5.052 -10.141 12.255 1.00 53.69 95 ASN A N 1
ATOM 728 C CA . ASN A 1 95 ? 6.326 -9.406 12.262 1.00 53.69 95 ASN A CA 1
ATOM 729 C C . ASN A 1 95 ? 7.561 -10.325 12.220 1.00 53.69 95 ASN A C 1
ATOM 731 O O . ASN A 1 95 ? 8.637 -9.959 12.699 1.00 53.69 95 ASN A O 1
ATOM 735 N N . ASP A 1 96 ? 7.417 -11.523 11.653 1.00 55.38 96 ASP A N 1
ATOM 736 C CA . ASP A 1 96 ? 8.519 -12.458 11.474 1.00 55.38 96 ASP A CA 1
ATOM 737 C C . ASP A 1 96 ? 9.040 -12.373 10.037 1.00 55.38 96 ASP A C 1
ATOM 739 O O . ASP A 1 96 ? 8.328 -12.643 9.067 1.00 55.38 96 ASP A O 1
ATOM 743 N N . ILE A 1 97 ? 10.323 -12.029 9.902 1.00 54.59 97 ILE A N 1
ATOM 744 C CA . ILE A 1 97 ? 11.029 -12.005 8.615 1.00 54.59 97 ILE A CA 1
ATOM 745 C C . ILE A 1 97 ? 11.079 -13.388 7.938 1.00 54.59 97 ILE A C 1
ATOM 747 O O . ILE A 1 97 ? 11.354 -13.481 6.746 1.00 54.59 97 ILE A O 1
ATOM 751 N N . ASN A 1 98 ? 10.805 -14.465 8.674 1.00 52.72 98 ASN A N 1
ATOM 752 C CA . ASN A 1 98 ? 10.765 -15.829 8.154 1.00 52.72 98 ASN A CA 1
ATOM 753 C C . ASN A 1 98 ? 9.349 -16.289 7.761 1.00 52.72 98 ASN A C 1
ATOM 755 O O . ASN A 1 98 ? 9.215 -17.332 7.123 1.00 52.72 98 ASN A O 1
ATOM 759 N N . CYS A 1 99 ? 8.297 -15.530 8.093 1.00 52.50 99 CYS A N 1
ATOM 760 C CA . CYS A 1 99 ? 6.907 -15.860 7.759 1.00 52.50 99 CYS A CA 1
ATOM 761 C C . CYS A 1 99 ? 6.359 -14.911 6.686 1.00 52.50 99 CYS A C 1
ATOM 763 O O . CYS A 1 99 ? 5.595 -13.991 6.980 1.00 52.50 99 CYS A O 1
ATOM 765 N N . ILE A 1 100 ? 6.752 -15.152 5.430 1.00 57.88 100 ILE A N 1
ATOM 766 C CA . ILE A 1 100 ? 6.442 -14.270 4.297 1.00 57.88 100 ILE A CA 1
ATOM 767 C C . ILE A 1 100 ? 5.540 -14.938 3.265 1.00 57.88 100 ILE A C 1
ATOM 769 O O . ILE A 1 100 ? 5.831 -16.038 2.790 1.00 57.88 100 ILE A O 1
ATOM 773 N N . ALA A 1 101 ? 4.515 -14.212 2.818 1.00 50.78 101 ALA A N 1
ATOM 774 C CA . ALA A 1 101 ? 3.844 -14.494 1.552 1.00 50.78 101 ALA A CA 1
ATOM 775 C C . ALA A 1 101 ? 4.685 -13.917 0.393 1.00 50.78 101 ALA A C 1
ATOM 777 O O . ALA A 1 101 ? 4.732 -12.705 0.214 1.00 50.78 101 ALA A O 1
ATOM 778 N N . GLY A 1 102 ? 5.398 -14.766 -0.362 1.00 52.94 102 GLY A N 1
ATOM 779 C CA . GLY A 1 102 ? 6.196 -14.339 -1.531 1.00 52.94 102 GLY A CA 1
ATOM 780 C C . GLY A 1 102 ? 7.695 -14.680 -1.514 1.00 52.94 102 GLY A C 1
ATOM 781 O O . GLY A 1 102 ? 8.379 -14.396 -2.493 1.00 52.94 102 GLY A O 1
ATOM 782 N N . GLY A 1 103 ? 8.199 -15.329 -0.457 1.00 54.81 103 GLY A N 1
ATOM 783 C CA . GLY A 1 103 ? 9.576 -15.845 -0.379 1.00 54.81 103 GLY A CA 1
ATOM 784 C C . GLY A 1 103 ? 10.482 -15.105 0.613 1.00 54.81 103 GLY A C 1
ATOM 785 O O . GLY A 1 103 ? 10.276 -13.934 0.917 1.00 54.81 103 GLY A O 1
ATOM 786 N N . ILE A 1 104 ? 11.486 -15.813 1.142 1.00 61.75 104 ILE A N 1
ATOM 787 C CA . ILE A 1 104 ? 12.413 -15.309 2.172 1.00 61.75 104 ILE A CA 1
ATOM 788 C C . ILE A 1 104 ? 13.302 -14.198 1.575 1.00 61.75 104 ILE A C 1
ATOM 790 O O . ILE A 1 104 ? 13.821 -14.380 0.468 1.00 61.75 104 ILE A O 1
ATOM 794 N N . PRO A 1 105 ? 13.530 -13.059 2.262 1.00 66.69 105 PRO A N 1
ATOM 795 C CA . PRO A 1 105 ? 14.320 -11.963 1.717 1.00 66.69 105 PRO A CA 1
ATOM 796 C C . PRO A 1 105 ? 15.781 -12.397 1.591 1.00 66.69 105 PRO A C 1
ATOM 798 O O . PRO A 1 105 ? 16.314 -13.034 2.497 1.00 66.69 105 PRO A O 1
ATOM 801 N N . ASN A 1 106 ? 16.448 -12.025 0.494 1.00 70.81 106 ASN A N 1
ATOM 802 C CA . ASN A 1 106 ? 17.850 -12.383 0.273 1.00 70.81 106 ASN A CA 1
ATOM 803 C C . ASN A 1 106 ? 18.756 -11.767 1.368 1.00 70.81 106 ASN A C 1
ATOM 805 O O . ASN A 1 106 ? 18.872 -10.531 1.415 1.00 70.81 106 ASN A O 1
ATOM 809 N N . PRO A 1 107 ? 19.445 -12.592 2.186 1.00 71.50 107 PRO A N 1
ATOM 810 C CA . PRO A 1 107 ? 20.351 -12.116 3.234 1.00 71.50 107 PRO A CA 1
ATOM 811 C C . PRO A 1 107 ? 21.520 -11.273 2.710 1.00 71.50 107 PRO A C 1
ATOM 813 O O . PRO A 1 107 ? 22.068 -10.457 3.440 1.00 71.50 107 PRO A O 1
ATOM 816 N N . GLY A 1 108 ? 21.892 -11.434 1.437 1.00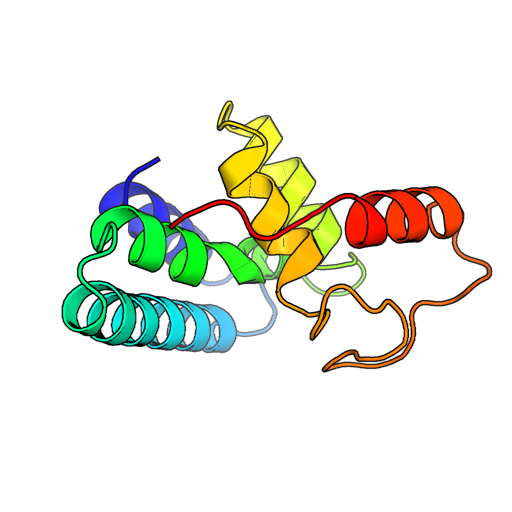 73.25 108 GLY A N 1
ATOM 817 C CA . GLY A 1 108 ? 22.957 -10.667 0.790 1.00 73.25 108 GLY A CA 1
ATOM 818 C C . GLY A 1 108 ? 22.545 -9.276 0.296 1.00 73.25 108 GLY A C 1
ATOM 819 O O . GLY A 1 108 ? 23.373 -8.578 -0.286 1.00 73.25 108 GLY A O 1
ATOM 820 N N . SER A 1 109 ? 21.285 -8.853 0.465 1.00 78.00 109 SER A N 1
ATOM 821 C CA . SER A 1 109 ? 20.860 -7.522 0.010 1.00 78.00 109 SER A CA 1
ATOM 822 C C . SER A 1 109 ? 21.401 -6.410 0.929 1.00 78.00 109 SER A C 1
ATOM 824 O O . SER A 1 109 ? 21.324 -6.543 2.151 1.00 78.00 109 SER A O 1
ATOM 826 N N . PRO A 1 110 ? 21.883 -5.266 0.397 1.00 75.12 110 PRO A N 1
ATOM 827 C CA . PRO A 1 110 ? 22.471 -4.194 1.215 1.00 75.12 110 PRO A CA 1
ATOM 828 C C . PRO A 1 110 ? 21.544 -3.626 2.301 1.00 75.12 110 PRO A C 1
ATOM 830 O O . PRO A 1 110 ? 22.010 -3.106 3.308 1.00 75.12 110 PRO A O 1
ATOM 833 N N . LYS A 1 111 ? 20.221 -3.722 2.102 1.00 77.81 111 LYS A N 1
ATOM 834 C CA . LYS A 1 111 ? 19.200 -3.256 3.053 1.00 77.81 111 LYS A CA 1
ATOM 835 C C . LYS A 1 111 ? 18.655 -4.378 3.960 1.00 77.81 111 LYS A C 1
ATOM 837 O O . LYS A 1 111 ? 17.690 -4.127 4.679 1.00 77.81 111 LYS A O 1
ATOM 842 N N . TYR A 1 112 ? 19.222 -5.591 3.940 1.00 78.62 112 TYR A N 1
ATOM 843 C CA . TYR A 1 112 ? 18.689 -6.747 4.677 1.00 78.62 112 TYR A CA 1
ATOM 844 C C . TYR A 1 112 ? 18.616 -6.508 6.192 1.00 78.62 112 TYR A C 1
ATOM 846 O O . TYR A 1 112 ? 17.533 -6.599 6.766 1.00 78.62 112 TYR A O 1
ATOM 854 N N . GLU A 1 113 ? 19.731 -6.132 6.829 1.00 78.31 113 GLU A N 1
ATOM 855 C CA . GLU A 1 113 ? 19.772 -5.924 8.287 1.00 78.31 113 GLU A CA 1
ATOM 856 C C . GLU A 1 113 ? 18.871 -4.768 8.733 1.00 78.31 113 GLU A C 1
ATOM 858 O O . GLU A 1 113 ? 18.144 -4.886 9.717 1.00 78.31 113 GLU A O 1
ATOM 863 N N . TRP A 1 114 ? 18.832 -3.677 7.959 1.00 82.19 114 TRP A N 1
ATOM 864 C CA . TRP A 1 114 ? 17.900 -2.580 8.222 1.00 82.19 114 TRP A CA 1
ATOM 865 C C . TRP A 1 114 ? 16.443 -3.051 8.152 1.00 82.19 114 TRP A C 1
ATOM 867 O O . TRP A 1 114 ? 15.667 -2.789 9.068 1.00 82.19 114 TRP A O 1
ATOM 877 N N . LYS A 1 115 ? 16.077 -3.785 7.092 1.00 74.00 115 LYS A N 1
ATOM 878 C CA . LYS A 1 115 ? 14.714 -4.294 6.887 1.00 74.00 115 LYS A CA 1
ATOM 879 C C . LYS A 1 115 ? 14.313 -5.254 8.012 1.00 74.00 115 LYS A C 1
ATOM 881 O O . LYS A 1 115 ? 13.196 -5.169 8.513 1.00 74.00 115 LYS A O 1
ATOM 886 N N . LYS A 1 116 ? 15.233 -6.114 8.453 1.00 74.56 116 LYS A N 1
ATOM 887 C CA . LYS A 1 116 ? 15.036 -7.038 9.576 1.00 74.56 116 LYS A CA 1
ATOM 888 C C . LYS A 1 116 ? 14.766 -6.313 10.892 1.00 74.56 116 LYS A C 1
ATOM 890 O O . LYS A 1 116 ? 13.794 -6.637 11.573 1.00 74.56 116 LYS A O 1
ATOM 895 N N . GLU A 1 117 ? 15.578 -5.315 11.230 1.00 78.31 117 GLU A N 1
ATOM 896 C CA . GLU A 1 117 ? 15.375 -4.505 12.436 1.00 78.31 117 GLU A CA 1
ATOM 897 C C . GLU A 1 117 ? 14.084 -3.682 12.369 1.00 78.31 117 GLU A C 1
ATOM 899 O O . GLU A 1 117 ? 13.367 -3.574 13.364 1.00 78.31 117 GLU A O 1
ATOM 904 N N . PHE A 1 118 ? 13.755 -3.141 11.196 1.00 78.00 118 PHE A N 1
ATOM 905 C CA . PHE A 1 118 ? 12.533 -2.374 10.972 1.00 78.00 118 PHE A CA 1
ATOM 906 C C . PHE A 1 118 ? 11.272 -3.223 11.189 1.00 78.00 118 PHE A C 1
ATOM 908 O O . PHE A 1 118 ? 10.397 -2.833 11.961 1.00 78.00 118 PHE A O 1
ATOM 915 N N . ILE A 1 119 ? 11.197 -4.411 10.576 1.00 72.94 119 ILE A N 1
ATOM 916 C CA . ILE A 1 119 ? 10.047 -5.323 10.717 1.00 72.94 119 ILE A CA 1
ATOM 917 C C . ILE A 1 119 ? 9.882 -5.759 12.174 1.00 72.94 119 ILE A C 1
ATOM 919 O O . ILE A 1 119 ? 8.783 -5.691 12.717 1.00 72.94 119 ILE A O 1
ATOM 923 N N . LYS A 1 120 ? 10.982 -6.127 12.844 1.00 71.75 120 LYS A N 1
ATOM 924 C CA . LYS A 1 120 ? 10.958 -6.541 14.254 1.00 71.75 120 LYS A CA 1
ATOM 925 C C . LYS A 1 120 ? 10.440 -5.437 15.185 1.00 71.75 120 LYS A C 1
ATOM 927 O O . LYS A 1 120 ? 9.782 -5.735 16.179 1.00 71.75 120 LYS A O 1
ATOM 932 N N . LYS A 1 121 ? 10.752 -4.172 14.883 1.00 69.69 121 LYS A N 1
ATOM 933 C CA . LYS A 1 121 ? 10.313 -3.001 15.662 1.00 69.69 121 LYS A CA 1
ATOM 934 C C . LYS A 1 121 ? 8.907 -2.522 15.313 1.00 69.69 121 LYS A C 1
ATOM 936 O O . LYS A 1 121 ? 8.306 -1.823 16.124 1.00 69.69 121 LYS A O 1
ATOM 941 N N . SER A 1 122 ? 8.385 -2.894 14.148 1.00 62.66 122 SER A N 1
ATOM 942 C CA . SER A 1 122 ? 7.059 -2.500 13.669 1.00 62.66 122 SER A CA 1
ATOM 943 C C . SER A 1 122 ? 5.956 -3.265 14.412 1.00 62.66 122 SER A C 1
ATOM 945 O O . SER A 1 122 ? 5.266 -4.094 13.833 1.00 62.66 122 SER A O 1
ATOM 947 N N . GLN A 1 123 ? 5.788 -3.048 15.720 1.00 49.81 123 GLN A N 1
ATOM 948 C CA . GLN A 1 123 ? 4.611 -3.545 16.438 1.00 49.81 123 GLN A CA 1
ATOM 949 C C . GLN A 1 123 ? 3.343 -2.884 15.888 1.00 49.81 123 GLN A C 1
ATOM 951 O O . GLN A 1 123 ? 3.349 -1.701 15.558 1.00 49.81 123 GLN A O 1
ATOM 956 N N . VAL A 1 124 ? 2.286 -3.694 15.770 1.00 49.38 124 VAL A N 1
ATOM 957 C CA . VAL A 1 124 ? 0.965 -3.355 15.227 1.00 49.38 124 VAL A CA 1
ATOM 958 C C . VAL A 1 124 ? 0.529 -1.975 15.718 1.00 49.38 124 VAL A C 1
ATOM 960 O O . VAL A 1 124 ? 0.236 -1.791 16.898 1.00 49.38 124 VAL A 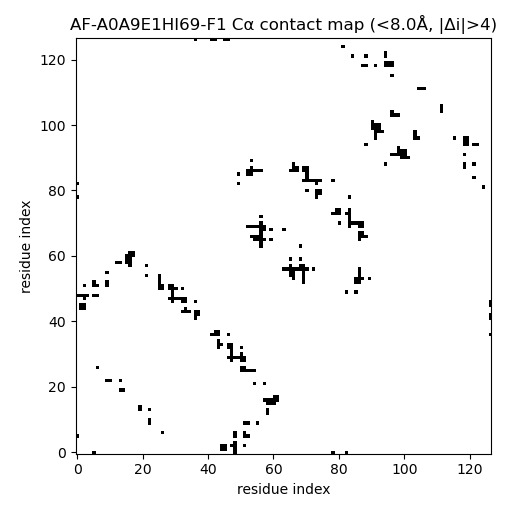O 1
ATOM 963 N N . TYR A 1 125 ? 0.514 -0.997 14.813 1.00 46.81 125 TYR A N 1
ATOM 964 C CA . TYR A 1 125 ? -0.102 0.294 15.084 1.00 46.81 125 TYR A CA 1
ATOM 965 C C . TYR A 1 125 ? -1.590 0.051 15.323 1.00 46.81 125 TYR A C 1
ATOM 967 O O . TYR A 1 125 ? -2.231 -0.635 14.527 1.00 46.81 125 TYR A O 1
ATOM 975 N N . ASN A 1 126 ? -2.120 0.592 16.420 1.00 37.72 126 ASN A N 1
ATOM 976 C CA . ASN A 1 126 ? -3.546 0.532 16.717 1.00 37.72 126 ASN A CA 1
ATOM 977 C C . ASN A 1 126 ? -4.313 1.197 15.557 1.00 37.72 126 ASN A C 1
ATOM 979 O O . ASN A 1 126 ? -4.218 2.412 15.333 1.00 37.72 126 ASN A O 1
ATOM 983 N N . ILE A 1 127 ? -4.986 0.356 14.772 1.00 47.19 127 ILE A N 1
ATOM 984 C CA . ILE A 1 127 ? -6.058 0.740 13.847 1.00 47.19 127 ILE A CA 1
ATOM 985 C C . ILE A 1 127 ? -7.307 0.972 14.689 1.00 47.19 127 ILE A C 1
ATOM 987 O O . ILE A 1 127 ? -7.447 0.233 15.686 1.00 47.19 127 ILE A O 1
#

Secondary structure (DSSP, 8-state):
--HHHHHHHHHTTTTSSS-SHHHHHHHHHHHHHHHHHHHTT--HHHHHHHHHHTTGGGGG-TTS-HHHHHHHHHHHTT--HHHHHHHHHTTBGGG-TTSBTT-PPPTTSTTHHHHHHHHHH------

Mean predicted aligned error: 7.59 Å